Protein AF-D2A1L8-F1 (afdb_monomer)

Mean predicted aligned error: 7.45 Å

pLDDT: mean 76.59, std 12.38, range [34.75, 90.25]

Radius of gyration: 13.98 Å; Cα contacts (8 Å, |Δi|>4): 177; chains: 1; bounding box: 30×19×41 Å

Foldseek 3Di:
DDFDQQDDQPDAAKGKDWDWDWEQDPVGIAIEIEIEIEGDDNVDDRQGDPDDPYPVAWDWDQDPVGIHTYGYDYTDD

Structure (mmCIF, N/CA/C/O backbone):
data_AF-D2A1L8-F1
#
_entry.id   AF-D2A1L8-F1
#
loop_
_atom_site.group_PDB
_atom_site.id
_atom_site.type_symbol
_atom_site.label_atom_id
_atom_site.label_alt_id
_atom_site.label_comp_id
_atom_site.label_asym_id
_atom_site.label_entity_id
_atom_site.label_seq_id
_atom_site.pdbx_PDB_ins_code
_atom_site.Cartn_x
_atom_site.Cartn_y
_atom_site.Cartn_z
_atom_site.occupancy
_atom_site.B_iso_or_equiv
_atom_site.auth_seq_id
_atom_site.auth_comp_id
_atom_site.auth_asym_id
_atom_site.auth_atom_id
_atom_site.pdbx_PDB_model_num
ATOM 1 N N . MET A 1 1 ? -11.518 7.069 -9.487 1.00 38.38 1 MET A N 1
ATOM 2 C CA . MET A 1 1 ? -10.254 7.079 -8.718 1.00 38.38 1 MET A CA 1
ATOM 3 C C . MET A 1 1 ? -9.151 7.481 -9.680 1.00 38.38 1 MET A C 1
ATOM 5 O O . MET A 1 1 ? -9.075 6.883 -10.744 1.00 38.38 1 MET A O 1
ATOM 9 N N . ALA A 1 2 ? -8.396 8.542 -9.389 1.00 34.75 2 ALA A N 1
ATOM 10 C CA . ALA A 1 2 ? -7.335 9.009 -10.278 1.00 34.75 2 ALA A CA 1
ATOM 11 C C . ALA A 1 2 ? -6.156 8.026 -10.225 1.00 34.75 2 ALA A C 1
ATOM 13 O O . ALA A 1 2 ? -5.542 7.843 -9.175 1.00 34.75 2 ALA A O 1
ATOM 14 N N . SER A 1 3 ? -5.877 7.361 -11.342 1.00 46.97 3 SER A N 1
ATOM 15 C CA . SER A 1 3 ? -4.684 6.537 -11.515 1.00 46.97 3 SER A CA 1
ATOM 16 C C . SER A 1 3 ? -3.488 7.473 -11.675 1.00 46.97 3 SER A C 1
ATOM 18 O O . SER A 1 3 ? -3.257 8.008 -12.757 1.00 46.97 3 SER A O 1
ATOM 20 N N . THR A 1 4 ? -2.755 7.738 -10.595 1.00 55.06 4 THR A N 1
ATOM 21 C CA . THR A 1 4 ? -1.517 8.522 -10.680 1.00 55.06 4 THR A CA 1
ATOM 22 C C . THR A 1 4 ? -0.484 7.691 -11.432 1.00 55.06 4 THR A C 1
ATOM 24 O O . THR A 1 4 ? -0.035 6.659 -10.933 1.00 55.06 4 THR A O 1
ATOM 27 N N . ALA A 1 5 ? -0.142 8.110 -12.651 1.00 61.00 5 ALA A N 1
ATOM 28 C CA . ALA A 1 5 ? 0.898 7.465 -13.442 1.00 61.00 5 ALA A CA 1
ATOM 29 C C . ALA A 1 5 ? 2.227 7.524 -12.675 1.00 61.00 5 ALA A C 1
ATOM 31 O O . ALA A 1 5 ? 2.734 8.607 -12.384 1.00 61.00 5 ALA A O 1
ATOM 32 N N . CYS A 1 6 ? 2.764 6.356 -12.323 1.00 66.12 6 CYS A N 1
ATOM 33 C CA . CYS A 1 6 ? 3.985 6.251 -11.529 1.00 66.12 6 CYS A CA 1
ATOM 34 C C . CYS A 1 6 ? 5.257 6.357 -12.387 1.00 66.12 6 CYS A C 1
ATOM 36 O O . CYS A 1 6 ? 6.283 6.841 -11.918 1.00 66.12 6 CYS A O 1
ATOM 38 N N . CYS A 1 7 ? 5.162 5.963 -13.661 1.00 68.56 7 CYS A N 1
ATOM 39 C CA . CYS A 1 7 ? 6.235 6.055 -14.650 1.00 68.56 7 CYS A CA 1
ATOM 40 C C . CYS A 1 7 ? 5.878 7.082 -15.726 1.00 68.56 7 CYS A C 1
ATOM 42 O O . CYS A 1 7 ? 4.794 7.019 -16.314 1.00 68.56 7 CYS A O 1
ATOM 44 N N . LYS A 1 8 ? 6.796 8.016 -16.003 1.00 63.75 8 LYS A N 1
ATOM 45 C CA . LYS A 1 8 ? 6.723 8.902 -17.173 1.00 63.75 8 LYS A CA 1
ATOM 46 C C . LYS A 1 8 ? 7.515 8.292 -18.329 1.00 63.75 8 LYS A C 1
ATOM 48 O O . LYS A 1 8 ? 8.511 7.608 -18.114 1.00 63.75 8 LYS A O 1
ATOM 53 N N . ILE A 1 9 ? 7.074 8.557 -19.559 1.00 58.09 9 ILE A N 1
ATOM 54 C CA . ILE A 1 9 ? 7.778 8.123 -20.774 1.00 58.09 9 ILE A CA 1
ATOM 55 C C . ILE A 1 9 ? 9.205 8.695 -20.751 1.00 58.09 9 ILE A C 1
ATOM 57 O O . ILE A 1 9 ? 9.372 9.902 -20.582 1.00 58.09 9 ILE A O 1
ATOM 61 N N . GLY A 1 10 ? 10.209 7.826 -20.911 1.00 57.66 10 GLY A N 1
ATOM 62 C CA . GLY A 1 10 ? 11.631 8.191 -20.891 1.00 57.66 10 GLY A CA 1
ATOM 63 C C . GLY A 1 10 ? 12.256 8.308 -19.496 1.00 57.66 10 GLY A C 1
ATOM 64 O O . GLY A 1 10 ? 13.326 8.892 -19.369 1.00 57.66 10 GLY A O 1
ATOM 65 N N . SER A 1 11 ? 11.585 7.820 -18.446 1.00 62.25 11 SER A N 1
ATOM 66 C CA . SER A 1 11 ? 12.166 7.697 -17.104 1.00 62.25 11 SER A CA 1
ATOM 67 C C . SER A 1 11 ? 12.566 6.249 -16.831 1.00 62.25 11 SER A C 1
ATOM 69 O O . SER A 1 11 ? 11.703 5.375 -16.771 1.00 62.25 11 SER A O 1
ATOM 71 N N . ASP A 1 12 ? 13.863 6.026 -16.639 1.00 67.81 12 ASP A N 1
ATOM 72 C CA . ASP A 1 12 ? 14.426 4.763 -16.172 1.00 67.81 12 ASP A CA 1
ATOM 73 C C . ASP A 1 12 ? 14.836 4.907 -14.701 1.00 67.81 12 ASP A C 1
ATOM 75 O O . ASP A 1 12 ? 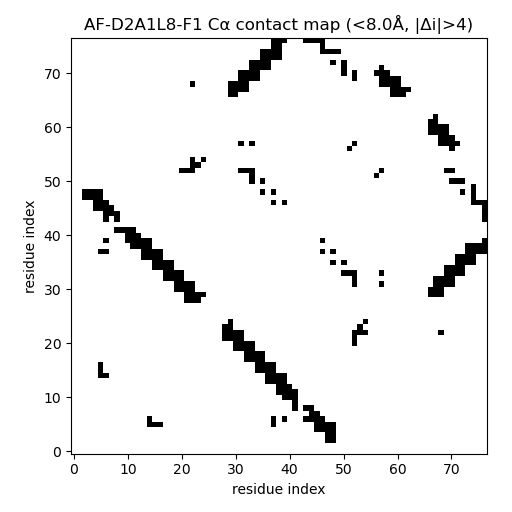15.529 5.857 -14.326 1.00 67.81 12 ASP A O 1
ATOM 79 N N . GLY A 1 13 ? 14.389 3.977 -13.856 1.00 72.25 13 GLY A N 1
ATOM 80 C CA . GLY A 1 13 ? 14.716 3.953 -12.431 1.00 72.25 13 GLY A CA 1
ATOM 81 C C . GLY A 1 13 ? 13.558 3.544 -11.523 1.00 72.25 13 GLY A C 1
ATOM 82 O O . GLY A 1 13 ? 12.469 3.171 -11.961 1.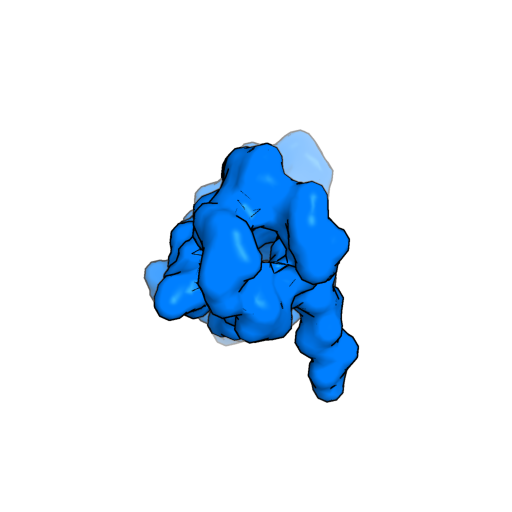00 72.25 13 GLY A O 1
ATOM 83 N N . THR A 1 14 ? 13.801 3.607 -10.214 1.00 74.38 14 THR A N 1
ATOM 84 C CA . THR A 1 14 ? 12.786 3.307 -9.199 1.00 74.38 14 THR A CA 1
ATOM 85 C C . THR A 1 14 ? 12.036 4.579 -8.819 1.00 74.38 14 THR A C 1
ATOM 87 O O . THR A 1 14 ? 12.597 5.496 -8.222 1.00 74.38 14 THR A O 1
ATOM 90 N N . HIS A 1 15 ? 10.743 4.619 -9.116 1.00 77.81 15 HIS A N 1
ATOM 91 C CA . HIS A 1 15 ? 9.847 5.704 -8.741 1.00 77.81 15 HIS A CA 1
ATOM 92 C C . HIS A 1 15 ? 9.040 5.310 -7.512 1.00 77.81 15 HIS A C 1
ATOM 94 O O . HIS A 1 15 ? 8.488 4.216 -7.440 1.00 77.81 15 HIS A O 1
ATOM 100 N N . THR A 1 16 ? 8.962 6.209 -6.534 1.00 80.25 16 THR A N 1
ATOM 101 C CA . THR A 1 16 ? 8.140 5.998 -5.341 1.00 80.25 16 THR A CA 1
ATOM 102 C C . THR A 1 16 ? 7.001 7.003 -5.325 1.00 80.25 16 THR A C 1
ATOM 104 O O . THR A 1 16 ? 7.236 8.208 -5.370 1.00 80.25 16 THR A O 1
ATOM 107 N N . VAL A 1 17 ? 5.769 6.508 -5.244 1.00 79.88 17 VAL A N 1
ATOM 108 C CA . VAL A 1 17 ? 4.559 7.320 -5.097 1.00 79.88 17 VAL A CA 1
ATOM 109 C C . VAL A 1 17 ? 3.913 6.979 -3.766 1.00 79.88 17 VAL A C 1
ATOM 111 O O . VAL A 1 17 ? 3.713 5.809 -3.451 1.00 79.88 17 VAL A O 1
ATOM 114 N N . ILE A 1 18 ? 3.575 7.999 -2.985 1.00 83.62 18 ILE A N 1
ATOM 115 C CA . ILE A 1 18 ? 2.831 7.829 -1.738 1.00 83.62 18 ILE A CA 1
ATOM 116 C C . ILE A 1 18 ? 1.374 8.175 -2.019 1.00 83.62 18 ILE A C 1
ATOM 118 O O . ILE A 1 18 ? 1.066 9.238 -2.557 1.00 83.62 18 ILE A O 1
ATOM 122 N N . LYS A 1 19 ? 0.477 7.260 -1.670 1.00 82.56 19 LYS A N 1
ATOM 123 C CA . LYS A 1 19 ? -0.966 7.406 -1.802 1.00 82.56 19 LYS A CA 1
ATOM 124 C C . LYS A 1 19 ? -1.580 7.368 -0.414 1.00 82.56 19 LYS A C 1
ATOM 126 O O . LYS A 1 19 ? -1.560 6.334 0.246 1.00 82.56 19 LYS A O 1
ATOM 131 N N . GLN A 1 20 ? -2.127 8.496 0.011 1.00 85.88 20 GLN A N 1
ATOM 132 C CA . GLN A 1 20 ? -2.873 8.591 1.259 1.00 85.88 20 GLN A CA 1
ATOM 133 C C . GLN A 1 20 ? -4.339 8.242 0.991 1.00 85.88 20 GLN A C 1
ATOM 135 O O . GLN A 1 20 ? -4.928 8.692 0.005 1.00 85.88 20 GLN A O 1
ATOM 140 N N . CYS A 1 21 ? -4.919 7.395 1.829 1.00 84.50 21 CYS A N 1
ATOM 141 C CA . CYS A 1 21 ? -6.321 7.006 1.762 1.00 84.50 21 CYS A CA 1
ATOM 142 C C . CYS A 1 21 ? -6.834 6.593 3.140 1.00 84.50 21 CYS A C 1
ATOM 144 O O . CYS A 1 21 ? -6.055 6.324 4.044 1.00 84.50 21 CYS A O 1
ATOM 146 N N . ILE A 1 22 ? -8.152 6.540 3.297 1.00 87.38 22 ILE A N 1
ATOM 147 C CA . ILE A 1 22 ? -8.782 6.139 4.554 1.00 87.38 22 ILE A CA 1
ATOM 148 C C . ILE A 1 22 ? -9.055 4.634 4.522 1.00 87.38 22 ILE A C 1
ATOM 150 O O . ILE A 1 22 ? -9.738 4.141 3.620 1.00 87.38 22 ILE A O 1
ATOM 154 N N . LEU A 1 23 ? -8.522 3.908 5.503 1.00 88.06 23 LEU A N 1
ATOM 155 C CA . LEU A 1 23 ? -8.838 2.511 5.761 1.00 88.06 23 LEU A CA 1
ATOM 156 C C . LEU A 1 23 ? -10.063 2.432 6.673 1.00 88.06 23 LEU A C 1
ATOM 158 O O . LEU A 1 23 ? -10.033 2.919 7.799 1.00 88.06 23 LEU A O 1
ATOM 162 N N . LYS A 1 24 ? -11.123 1.780 6.197 1.00 88.25 24 LYS A N 1
ATOM 163 C CA . LYS A 1 24 ? -12.309 1.472 7.002 1.00 88.25 24 LYS A CA 1
ATOM 164 C C . LYS A 1 24 ? -12.190 0.060 7.558 1.00 88.25 24 LYS A C 1
ATOM 166 O O . LYS A 1 24 ? -12.035 -0.881 6.781 1.00 88.25 24 LYS A O 1
ATOM 171 N N . THR A 1 25 ? -12.272 -0.081 8.872 1.00 84.56 25 THR A N 1
ATOM 172 C CA . THR A 1 25 ? -12.349 -1.369 9.571 1.00 84.56 25 THR A CA 1
ATOM 173 C C . THR A 1 25 ? -13.590 -1.396 10.461 1.00 84.56 25 THR A C 1
ATOM 175 O O . THR A 1 25 ? -14.254 -0.373 10.636 1.00 84.56 25 THR A O 1
ATOM 178 N N . ASP A 1 26 ? -13.898 -2.549 11.055 1.00 86.00 26 ASP A N 1
ATOM 179 C CA . ASP A 1 26 ? 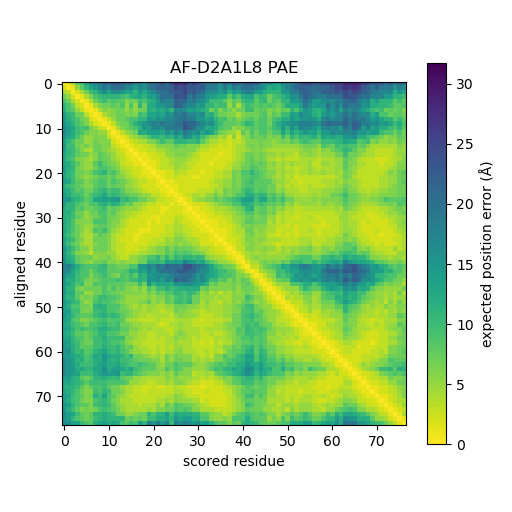-14.968 -2.668 12.054 1.00 86.00 26 ASP A CA 1
ATOM 180 C C . ASP A 1 26 ? -14.752 -1.763 13.285 1.00 86.00 26 ASP A C 1
ATOM 182 O O . ASP A 1 26 ? -15.708 -1.417 13.974 1.00 86.00 26 ASP A O 1
ATOM 186 N N . GLU A 1 27 ? -13.508 -1.344 13.550 1.00 84.12 27 GLU A N 1
ATOM 187 C CA . GLU A 1 27 ? -13.155 -0.436 14.650 1.00 84.12 27 GLU A CA 1
ATOM 188 C C . GLU A 1 27 ? -13.355 1.052 14.294 1.00 84.12 27 GLU A C 1
ATOM 190 O O . GLU A 1 27 ? -13.424 1.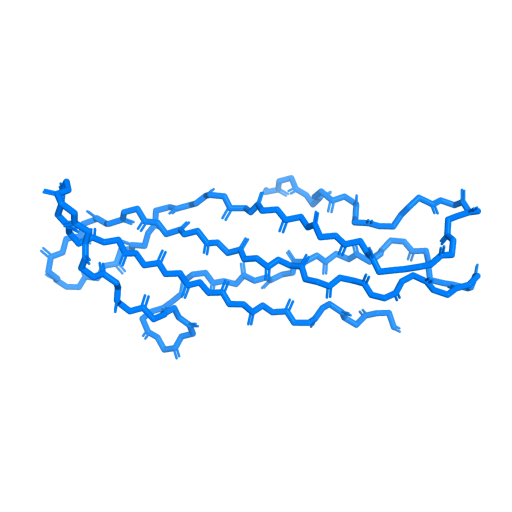886 15.196 1.00 84.12 27 GLU A O 1
ATOM 195 N N . GLY A 1 28 ? -13.434 1.405 13.004 1.00 87.44 28 GLY A N 1
ATOM 196 C CA . GLY A 1 28 ? -13.593 2.789 12.547 1.00 87.44 28 GLY A CA 1
ATOM 197 C C . GLY A 1 28 ? -12.812 3.143 11.278 1.00 87.44 28 GLY A C 1
ATOM 198 O O . GLY A 1 28 ? -12.398 2.283 10.501 1.00 87.44 28 GLY A O 1
ATOM 199 N N . GLU A 1 29 ? -12.633 4.446 11.052 1.00 90.25 29 GLU A N 1
ATOM 200 C CA . GLU A 1 29 ? -11.876 5.005 9.927 1.00 90.25 29 GLU A CA 1
ATOM 201 C C . GLU A 1 29 ? -10.472 5.418 10.383 1.00 90.25 29 GLU A C 1
ATOM 203 O O . GLU A 1 29 ? -10.326 6.162 11.351 1.00 90.25 29 GLU A O 1
ATOM 208 N N . PHE A 1 30 ? -9.441 4.961 9.674 1.00 88.62 30 PHE A N 1
ATOM 209 C CA . PHE A 1 30 ? -8.044 5.239 9.999 1.00 88.62 30 PHE A CA 1
ATOM 210 C C . PHE A 1 30 ? -7.281 5.761 8.785 1.00 88.62 30 PHE A C 1
ATOM 212 O O . PHE A 1 30 ? -7.479 5.292 7.664 1.00 88.62 30 PHE A O 1
ATOM 219 N N . ASP A 1 31 ? -6.348 6.684 9.007 1.00 89.31 31 ASP A N 1
ATOM 220 C CA . ASP A 1 31 ? -5.429 7.132 7.963 1.00 89.31 31 ASP A CA 1
ATOM 221 C C . ASP A 1 31 ? -4.506 6.000 7.519 1.00 89.31 31 ASP A C 1
ATOM 223 O O . ASP A 1 31 ? -3.880 5.327 8.341 1.00 89.31 31 ASP A O 1
ATOM 227 N N . CYS A 1 32 ? -4.411 5.802 6.207 1.00 88.75 32 CYS A N 1
ATOM 228 C CA . CYS A 1 32 ? -3.616 4.757 5.592 1.00 88.75 32 CYS A CA 1
ATOM 229 C C . CYS A 1 32 ? -2.729 5.299 4.465 1.00 88.75 32 CYS A C 1
ATOM 231 O O . CYS A 1 32 ? -3.202 5.863 3.477 1.00 88.75 32 CYS A O 1
ATOM 233 N N . GLU A 1 33 ? -1.421 5.091 4.593 1.00 90.06 33 GLU A N 1
ATOM 234 C CA . GLU A 1 33 ? -0.418 5.554 3.637 1.00 90.06 33 GLU A CA 1
ATOM 235 C C . GLU A 1 33 ? 0.157 4.379 2.845 1.00 90.06 33 GLU A C 1
ATOM 237 O O . GLU A 1 33 ? 0.924 3.561 3.351 1.00 90.06 33 GLU A O 1
ATOM 242 N N . CYS A 1 34 ? -0.197 4.293 1.569 1.00 87.00 34 CYS A N 1
ATOM 243 C CA . CYS A 1 34 ? 0.325 3.286 0.661 1.00 87.00 34 CYS A CA 1
ATOM 244 C C . CYS A 1 34 ? 1.525 3.804 -0.121 1.00 87.00 34 CYS A C 1
ATOM 246 O O . CYS A 1 34 ? 1.440 4.802 -0.831 1.00 87.00 34 CYS A O 1
ATOM 248 N N . ILE A 1 35 ? 2.637 3.086 -0.037 1.00 87.62 35 ILE A N 1
ATOM 249 C CA . ILE A 1 35 ? 3.870 3.384 -0.751 1.00 87.62 35 ILE A CA 1
ATOM 250 C C . ILE A 1 35 ? 3.977 2.454 -1.942 1.00 87.62 35 ILE A C 1
ATOM 252 O O . ILE A 1 35 ? 4.153 1.246 -1.816 1.00 87.62 35 ILE A O 1
ATOM 256 N N . CYS A 1 36 ? 3.891 3.054 -3.110 1.00 82.31 36 CYS A N 1
ATOM 257 C CA . CYS A 1 36 ? 3.978 2.403 -4.393 1.00 82.31 36 CYS A CA 1
ATOM 258 C C . CYS A 1 36 ? 5.398 2.552 -4.922 1.00 82.31 36 CYS A C 1
ATOM 260 O O . CYS A 1 36 ? 5.798 3.654 -5.291 1.00 82.31 36 CYS A O 1
ATOM 262 N N . LYS A 1 37 ? 6.158 1.459 -4.962 1.00 81.94 37 LYS A N 1
ATOM 263 C CA . LYS A 1 37 ? 7.480 1.425 -5.596 1.00 81.94 37 LYS A CA 1
ATOM 264 C C . LYS A 1 37 ? 7.333 0.848 -6.995 1.00 81.94 37 LYS A C 1
ATOM 266 O O . LYS A 1 37 ? 6.996 -0.322 -7.138 1.00 81.94 37 LYS A O 1
ATOM 271 N N . CYS A 1 38 ? 7.550 1.665 -8.011 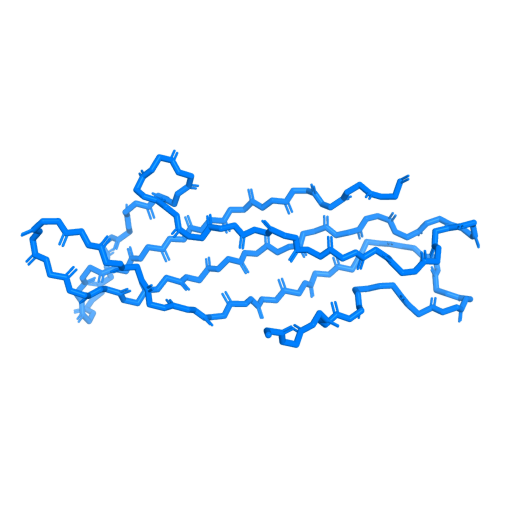1.00 78.12 38 CYS A N 1
ATOM 272 C CA . CYS A 1 38 ? 7.469 1.281 -9.413 1.00 78.12 38 CYS A CA 1
ATOM 273 C C . CYS A 1 38 ? 8.875 1.220 -9.985 1.00 78.12 38 CYS A C 1
ATOM 275 O O . CYS A 1 38 ? 9.640 2.172 -9.851 1.00 78.12 38 CYS A O 1
ATOM 277 N N . GLU A 1 39 ? 9.213 0.114 -10.627 1.00 77.69 39 GLU A N 1
ATOM 278 C CA . GLU A 1 39 ? 10.454 0.001 -11.383 1.00 77.69 39 GLU A CA 1
ATOM 279 C C . GLU A 1 39 ? 10.134 0.320 -12.840 1.00 77.69 39 GLU A C 1
ATOM 281 O O . GLU A 1 39 ? 9.517 -0.474 -13.547 1.00 77.69 39 GLU A O 1
ATOM 286 N N . CYS A 1 40 ? 10.491 1.530 -13.263 1.00 74.69 40 CYS A N 1
ATOM 287 C CA . CYS A 1 40 ? 10.310 1.971 -14.634 1.00 74.69 40 CYS A CA 1
ATOM 288 C C . CYS A 1 40 ? 11.558 1.557 -15.417 1.00 74.69 40 CYS A C 1
ATOM 290 O O . CYS A 1 40 ? 12.655 2.048 -15.159 1.00 74.69 40 CYS A O 1
ATOM 292 N N . THR A 1 41 ? 11.392 0.618 -16.338 1.00 71.94 41 THR A N 1
ATOM 293 C CA . THR A 1 41 ? 12.384 0.273 -17.367 1.00 71.94 41 THR A CA 1
ATOM 294 C C . THR A 1 41 ? 11.789 0.662 -18.716 1.00 71.94 41 THR A C 1
ATOM 296 O O . THR A 1 41 ? 10.575 0.588 -18.839 1.00 71.94 41 THR A O 1
ATOM 299 N N . GLY A 1 42 ? 12.582 1.119 -19.688 1.00 62.03 42 GLY A N 1
ATOM 300 C CA . GLY A 1 42 ? 12.152 1.810 -20.924 1.00 62.03 42 GLY A CA 1
ATOM 301 C C . GLY A 1 42 ? 10.816 1.439 -21.614 1.00 62.03 42 GLY A C 1
ATOM 302 O O . GLY A 1 42 ? 10.183 2.320 -22.203 1.00 62.03 42 GLY A O 1
ATOM 303 N N . ASP A 1 43 ? 10.334 0.195 -21.527 1.00 61.94 43 ASP A N 1
ATOM 304 C CA . ASP A 1 43 ? 9.036 -0.255 -22.068 1.00 61.94 43 ASP A CA 1
ATOM 305 C C . ASP A 1 43 ? 7.827 -0.061 -21.122 1.00 61.94 43 ASP A C 1
ATOM 307 O O . ASP A 1 43 ? 6.670 -0.137 -21.541 1.00 61.94 43 ASP A O 1
ATOM 311 N N . CYS A 1 44 ? 8.072 0.239 -19.849 1.00 64.56 44 CYS A N 1
ATOM 312 C CA . CYS A 1 44 ? 7.086 0.444 -18.793 1.00 64.56 44 CYS A CA 1
ATOM 313 C C . CYS A 1 44 ? 6.324 1.763 -18.988 1.00 64.56 44 CYS A C 1
ATOM 315 O O . CYS A 1 44 ? 6.676 2.824 -18.464 1.00 64.56 44 CYS A O 1
ATOM 317 N N . LYS A 1 45 ? 5.234 1.696 -19.755 1.00 59.66 45 LYS A N 1
ATOM 318 C CA . LYS A 1 45 ? 4.295 2.804 -19.966 1.00 59.66 45 LYS A CA 1
ATOM 319 C C . LYS A 1 45 ? 3.043 2.559 -19.127 1.00 59.66 45 LYS A C 1
ATOM 321 O O . LYS A 1 45 ? 2.421 1.512 -19.243 1.00 59.66 4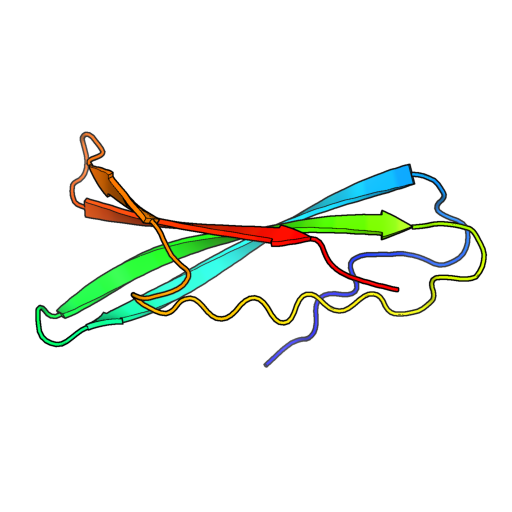5 LYS A O 1
ATOM 326 N N . ASN A 1 46 ? 2.646 3.547 -18.323 1.00 64.19 46 ASN A N 1
ATOM 327 C CA . ASN A 1 46 ? 1.451 3.501 -17.465 1.00 64.19 46 ASN A CA 1
ATOM 328 C C . ASN A 1 46 ? 1.516 2.498 -16.303 1.00 64.19 46 ASN A C 1
ATOM 330 O O . ASN A 1 46 ? 0.536 1.810 -16.027 1.00 64.19 46 ASN A O 1
ATOM 334 N N . CYS A 1 47 ? 2.632 2.450 -15.568 1.00 68.25 47 CYS A N 1
ATOM 335 C CA . CYS A 1 47 ? 2.646 1.734 -14.294 1.00 68.25 47 CYS A CA 1
ATOM 336 C C . CYS A 1 47 ? 1.625 2.374 -13.341 1.00 68.25 47 CYS A C 1
ATOM 338 O O . CYS A 1 47 ? 1.793 3.520 -12.903 1.00 68.25 47 CYS A O 1
ATOM 340 N N . THR A 1 48 ? 0.543 1.653 -13.064 1.00 67.81 48 THR A N 1
ATOM 341 C CA . THR A 1 48 ? -0.505 2.080 -12.140 1.00 67.81 48 THR A CA 1
ATOM 342 C C . THR A 1 48 ? -0.341 1.359 -10.820 1.00 67.81 48 THR A C 1
ATOM 344 O O . THR 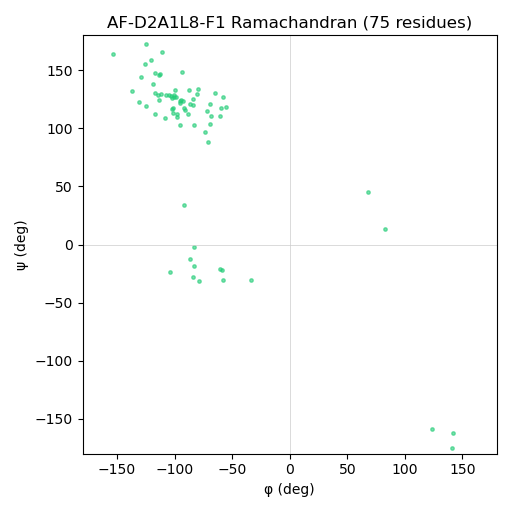A 1 48 ? -0.329 0.129 -10.768 1.00 67.81 48 THR A O 1
ATOM 347 N N . CYS A 1 49 ? -0.271 2.125 -9.737 1.00 73.44 49 CYS A N 1
ATOM 348 C CA . CYS A 1 49 ? -0.320 1.547 -8.410 1.00 73.44 49 CYS A CA 1
ATOM 349 C C . CYS A 1 49 ? -1.766 1.297 -7.975 1.00 73.44 49 CYS A C 1
ATOM 351 O O . CYS A 1 49 ? -2.460 2.224 -7.544 1.00 73.44 49 CYS A O 1
ATOM 353 N N . ASP A 1 50 ? -2.197 0.037 -8.032 1.00 73.31 50 ASP A N 1
ATOM 354 C CA . ASP A 1 50 ? -3.489 -0.401 -7.486 1.00 73.31 50 ASP A CA 1
ATOM 355 C C . ASP A 1 50 ? -3.369 -0.878 -6.028 1.00 73.31 50 ASP A C 1
ATOM 357 O O . ASP A 1 50 ? -4.066 -1.792 -5.600 1.00 73.31 50 ASP A O 1
ATOM 361 N N . CYS A 1 51 ? -2.473 -0.274 -5.231 1.00 76.31 51 CYS A N 1
ATOM 362 C CA . CYS A 1 51 ? -2.471 -0.533 -3.792 1.00 76.31 51 CYS A CA 1
ATOM 363 C C . CYS A 1 51 ? -3.867 -0.230 -3.234 1.00 76.31 51 CYS A C 1
ATOM 365 O O . CYS A 1 51 ? -4.332 0.920 -3.264 1.00 76.31 51 CYS A O 1
ATOM 367 N N . LYS A 1 52 ? -4.502 -1.259 -2.678 1.00 77.00 52 LYS A N 1
ATOM 368 C CA . LYS A 1 52 ? -5.683 -1.122 -1.836 1.00 77.00 52 LYS A CA 1
ATOM 369 C C . LYS A 1 52 ? -5.209 -1.103 -0.391 1.00 77.00 52 LYS A C 1
ATOM 371 O O . LYS A 1 52 ? -4.566 -2.056 0.044 1.00 77.00 52 LYS A O 1
ATOM 376 N N . CYS A 1 53 ? -5.525 -0.036 0.341 1.00 82.00 53 CYS A N 1
ATOM 377 C CA . CYS A 1 53 ? -5.467 -0.077 1.798 1.00 82.00 53 CYS A CA 1
ATOM 378 C C . CYS A 1 53 ? -6.591 -0.992 2.266 1.00 82.00 53 CYS A C 1
ATOM 380 O O . CYS A 1 53 ? -7.759 -0.617 2.230 1.00 82.00 53 CYS A O 1
ATOM 382 N N . THR A 1 54 ? -6.221 -2.205 2.657 1.00 84.88 54 THR A N 1
ATOM 383 C CA . THR A 1 54 ? -7.093 -3.171 3.327 1.00 84.88 54 THR A CA 1
ATOM 384 C C . THR A 1 54 ? -6.405 -3.587 4.622 1.00 84.88 54 THR A C 1
ATOM 386 O O . THR A 1 54 ? -5.177 -3.495 4.687 1.00 84.88 54 THR A O 1
ATOM 389 N N . PRO A 1 55 ? -7.131 -4.050 5.651 1.00 82.88 55 PRO A N 1
ATOM 390 C CA . PRO A 1 55 ? -6.489 -4.520 6.879 1.00 82.88 55 PRO A CA 1
ATOM 391 C C . PRO A 1 55 ? -5.541 -5.709 6.634 1.00 82.88 55 PRO A C 1
ATOM 393 O O . PRO A 1 55 ? -4.638 -5.945 7.427 1.00 82.88 55 PRO A O 1
ATOM 396 N N . GLU A 1 56 ? -5.711 -6.430 5.523 1.00 82.81 56 GLU A N 1
ATOM 397 C CA . GLU A 1 56 ? -4.851 -7.549 5.121 1.00 82.81 56 GLU A CA 1
ATOM 398 C C . GLU A 1 56 ? -3.523 -7.090 4.495 1.00 82.81 56 GLU A C 1
ATOM 400 O O . GLU A 1 56 ? -2.504 -7.767 4.621 1.00 82.81 56 GLU A O 1
ATOM 405 N N . THR A 1 57 ? -3.519 -5.942 3.810 1.00 82.50 57 THR A N 1
ATOM 406 C CA . THR A 1 57 ? -2.353 -5.416 3.074 1.00 82.50 57 THR A CA 1
ATOM 407 C C . THR A 1 57 ? -1.652 -4.268 3.789 1.00 82.50 57 THR A C 1
ATOM 409 O O . THR A 1 57 ? -0.479 -3.996 3.524 1.00 82.50 57 THR A O 1
ATOM 412 N N . ALA A 1 58 ? -2.361 -3.562 4.666 1.00 85.62 58 ALA A N 1
ATOM 413 C CA . ALA A 1 58 ? -1.851 -2.418 5.392 1.00 85.62 58 ALA A CA 1
ATOM 414 C C . ALA A 1 58 ? -1.424 -2.828 6.804 1.00 85.62 58 ALA A C 1
ATOM 416 O O . ALA A 1 58 ? -2.192 -3.391 7.577 1.00 85.62 58 ALA A O 1
ATOM 417 N N . GLN A 1 59 ? -0.188 -2.503 7.161 1.00 88.81 59 GLN A N 1
ATOM 418 C CA . GLN A 1 59 ? 0.343 -2.707 8.498 1.00 88.81 59 GLN A CA 1
ATOM 419 C C . GLN A 1 59 ? -0.117 -1.590 9.427 1.00 88.81 59 GLN A C 1
ATOM 421 O O . GLN A 1 59 ? 0.046 -0.409 9.119 1.00 88.81 59 GLN A O 1
ATOM 426 N N . LYS A 1 60 ? -0.654 -1.971 10.587 1.00 89.00 60 LYS A N 1
ATOM 427 C CA . LYS A 1 60 ? -0.990 -1.051 11.675 1.00 89.00 60 LYS A CA 1
ATOM 428 C C . LYS A 1 60 ? 0.301 -0.506 12.291 1.00 89.00 60 LYS A C 1
ATOM 430 O O . LYS A 1 60 ? 1.127 -1.266 12.788 1.00 89.00 60 LYS A O 1
ATOM 435 N N . ILE A 1 61 ? 0.465 0.808 12.267 1.00 88.31 61 ILE A N 1
ATOM 436 C CA . ILE A 1 61 ? 1.577 1.550 12.856 1.00 88.31 61 ILE A CA 1
ATOM 437 C C . ILE A 1 61 ? 1.033 2.415 13.987 1.00 88.31 61 ILE A C 1
ATOM 439 O O . ILE A 1 61 ? 0.092 3.187 13.810 1.00 88.31 61 ILE A O 1
ATOM 443 N N . GLN A 1 62 ? 1.649 2.318 15.158 1.00 85.94 62 GLN A N 1
ATOM 444 C CA . GLN A 1 62 ? 1.348 3.213 16.265 1.00 85.94 62 GLN A CA 1
ATOM 445 C C . GLN A 1 62 ? 2.294 4.415 16.202 1.00 85.94 62 GLN A C 1
ATOM 447 O O . GLN A 1 62 ? 3.511 4.267 16.272 1.00 85.94 62 GLN A O 1
ATOM 452 N N . THR A 1 63 ? 1.727 5.601 16.014 1.00 81.75 63 THR A N 1
ATOM 453 C CA . THR A 1 63 ? 2.438 6.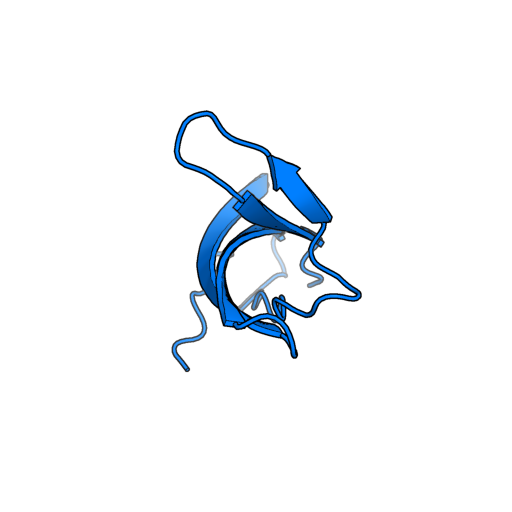885 15.971 1.00 81.75 63 THR A CA 1
ATOM 454 C C . THR A 1 63 ? 2.083 7.716 17.203 1.00 81.75 63 THR A C 1
ATOM 456 O O . THR A 1 63 ? 1.120 7.402 17.903 1.00 81.75 63 THR A O 1
ATOM 459 N N . ALA A 1 64 ? 2.847 8.774 17.486 1.00 85.56 64 ALA A N 1
ATOM 460 C CA . ALA A 1 64 ? 2.564 9.673 18.610 1.00 85.56 64 ALA A CA 1
ATOM 461 C C . ALA A 1 64 ? 1.160 10.313 18.520 1.00 85.56 64 ALA A C 1
ATOM 463 O O . ALA A 1 64 ? 0.526 10.535 19.546 1.00 85.56 64 ALA A O 1
ATOM 464 N N . ASP A 1 65 ? 0.660 10.529 17.300 1.00 82.50 65 ASP A N 1
ATOM 465 C CA . ASP A 1 65 ? -0.672 11.073 17.005 1.00 82.50 65 ASP A CA 1
ATOM 466 C C . ASP A 1 65 ? -1.801 10.022 17.020 1.00 82.50 65 ASP A C 1
ATOM 468 O O . ASP A 1 65 ? -2.964 10.361 16.813 1.00 82.50 65 ASP A O 1
ATOM 472 N N . GLY A 1 66 ? -1.487 8.740 17.245 1.00 84.50 66 GLY A N 1
ATOM 473 C CA . GLY A 1 66 ? -2.455 7.640 17.249 1.00 84.50 66 GLY A CA 1
ATOM 474 C C . GLY A 1 66 ? -2.118 6.517 16.267 1.00 84.50 66 GLY A C 1
ATOM 475 O O . GLY A 1 66 ? -0.969 6.321 15.864 1.00 84.50 66 GLY A O 1
ATOM 476 N N . VAL A 1 67 ? -3.126 5.729 15.898 1.00 86.44 67 VAL A N 1
ATOM 477 C CA . VAL A 1 67 ? -2.974 4.592 14.980 1.00 86.44 67 VAL A CA 1
ATOM 478 C C . VAL A 1 67 ? -3.049 5.074 13.533 1.00 86.44 67 VAL A C 1
ATOM 480 O O . VAL A 1 67 ? -4.045 5.666 13.129 1.00 86.44 67 VAL A O 1
ATOM 483 N N . LYS A 1 68 ? -2.031 4.745 12.740 1.00 86.81 68 LYS A N 1
ATOM 484 C CA . LYS A 1 68 ? -2.027 4.885 11.281 1.00 86.81 68 LYS A CA 1
ATOM 485 C C . LYS A 1 68 ? -1.808 3.529 10.638 1.00 86.81 68 LYS A C 1
ATOM 487 O O . LYS A 1 68 ? -1.269 2.624 11.259 1.00 86.81 68 LYS A O 1
ATOM 492 N N . TYR A 1 69 ? -2.192 3.381 9.386 1.00 89.19 69 TYR A N 1
ATOM 493 C CA . TYR A 1 69 ? -1.908 2.190 8.604 1.00 89.19 69 TYR A CA 1
ATOM 494 C C . TYR A 1 69 ? -0.929 2.533 7.488 1.00 89.19 69 TYR A C 1
ATOM 496 O O . TYR A 1 69 ? -0.922 3.643 6.963 1.00 89.19 69 TYR A O 1
ATOM 504 N N . ARG A 1 70 ? -0.066 1.592 7.119 1.00 89.81 70 ARG A N 1
ATOM 505 C CA . ARG A 1 70 ? 0.869 1.775 6.011 1.00 89.81 70 ARG A CA 1
ATOM 506 C C . ARG A 1 70 ? 0.926 0.524 5.170 1.00 89.81 70 ARG A C 1
ATOM 508 O O . ARG A 1 70 ? 1.099 -0.567 5.700 1.00 89.81 70 ARG A O 1
ATOM 515 N N . CYS A 1 71 ? 0.817 0.677 3.864 1.00 87.19 71 CYS A N 1
ATOM 516 C CA . CYS A 1 71 ? 0.968 -0.428 2.932 1.00 87.19 71 CYS A CA 1
ATOM 517 C C . CYS A 1 71 ? 2.181 -0.171 2.030 1.00 87.19 71 CYS A C 1
ATOM 519 O O . CYS A 1 71 ? 2.502 0.979 1.741 1.00 87.19 71 CYS A O 1
ATOM 521 N N . GLU A 1 72 ? 2.888 -1.212 1.601 1.00 86.31 72 GLU A N 1
ATOM 522 C CA . GLU A 1 72 ? 3.946 -1.089 0.594 1.00 86.31 72 GLU A CA 1
ATOM 523 C C . GLU A 1 72 ? 3.639 -2.055 -0.547 1.00 86.31 72 GLU A C 1
ATOM 525 O O . GLU A 1 72 ? 3.570 -3.264 -0.331 1.00 86.31 72 GLU A O 1
ATOM 530 N N . CYS A 1 73 ? 3.459 -1.533 -1.762 1.00 77.25 73 CYS A N 1
ATOM 531 C CA . CYS A 1 73 ? 3.291 -2.365 -2.948 1.00 77.25 73 CYS A CA 1
ATOM 532 C C . CYS A 1 73 ? 4.406 -2.094 -3.949 1.00 77.25 73 CYS A C 1
ATOM 534 O O . CYS A 1 73 ? 4.760 -0.949 -4.242 1.00 77.25 73 CYS A O 1
ATOM 536 N N . LYS A 1 74 ? 4.906 -3.177 -4.539 1.00 73.81 74 LYS A N 1
ATOM 537 C CA . LYS A 1 74 ? 5.709 -3.111 -5.755 1.00 73.81 74 LYS A CA 1
ATOM 538 C C . LYS A 1 74 ? 4.762 -3.067 -6.943 1.00 73.81 74 LYS A C 1
ATOM 540 O O . LYS A 1 74 ? 3.947 -3.973 -7.119 1.00 73.81 74 LYS A O 1
ATOM 545 N N . CYS A 1 75 ? 4.839 -2.004 -7.726 1.00 68.56 75 CYS A N 1
ATOM 546 C CA . CYS A 1 75 ? 4.065 -1.886 -8.949 1.00 68.56 75 CYS A CA 1
ATOM 547 C C . CYS A 1 75 ? 4.765 -2.690 -10.037 1.00 68.56 75 CYS A C 1
ATOM 549 O O . CYS A 1 75 ? 5.982 -2.597 -10.191 1.00 68.56 75 CYS A O 1
ATOM 551 N N . LYS A 1 76 ? 3.989 -3.486 -10.769 1.00 60.28 76 LYS A N 1
ATOM 552 C CA . LYS A 1 76 ? 4.479 -4.229 -11.924 1.00 60.28 76 LYS A CA 1
ATOM 553 C C . LYS A 1 76 ? 4.055 -3.495 -13.189 1.00 60.28 76 LYS A C 1
ATOM 555 O O . LYS A 1 76 ? 2.862 -3.305 -13.418 1.00 60.28 76 LYS A O 1
ATOM 560 N N . CYS A 1 77 ? 5.051 -3.057 -13.946 1.00 60.47 77 CYS A N 1
ATOM 561 C CA . CYS A 1 77 ? 5.016 -3.171 -15.394 1.00 60.47 77 CYS A CA 1
ATOM 562 C C . CYS A 1 77 ? 5.506 -4.586 -15.751 1.00 60.47 77 CYS A C 1
ATOM 564 O O . CYS A 1 77 ? 5.020 -5.111 -16.763 1.00 60.47 77 CYS A O 1
#

Sequence (77 aa):
MASTACCKIGSDGTHTVIKQCILKTDEGEFDCECICKCECTGDCKNCTCDCKCTPETAQKIQTADGVKYRCECKCKC

Organism: Tribolium castaneum (NCBI:txid7070)

Secondary structure (DSSP, 8-state):
----BSS-TT--EEEEEEEEEEEEETTEEEEEEEEEEEEE-TT----B------TTTSEEEEETTEEEEEEEEEEP-

Nearest PDB structures (foldseek):
  6ebg-assembly2_C  TM=4.843E-01  e=2.513E+00  Chromobacterium violaceum
  1usp-assembly1_A  TM=5.394E-01  e=4.648E+00  Deinococcus radiodurans R1 = ATCC 13939 = DSM 20539
  6ecy-assembly1_B  TM=4.995E-01  e=3.865E+00  Chromobacterium violaceum ATCC 12472
  4xx2-assembly1_A  TM=4.980E-01  e=4.943E+00  Xylella fastidiosa 9a5c

Solvent-accessible surface area (backbone atoms only — not comparable to full-atom values): 4633 Å² total; per-residue (Å²): 132,88,76,63,64,59,31,56,90,90,46,71,48,80,34,77,46,80,45,78,48,76,30,76,55,100,91,44,79,34,54,22,42,32,37,30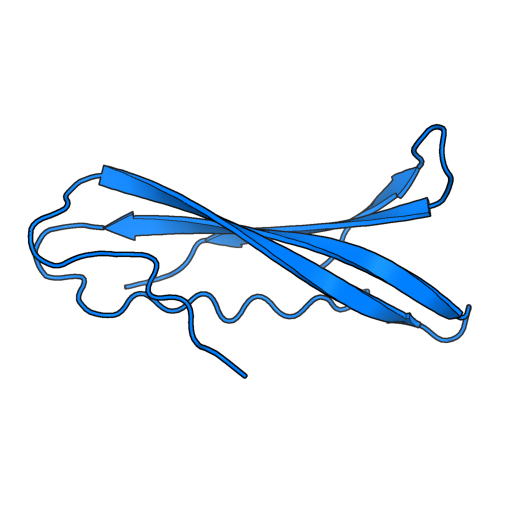,40,29,63,20,47,90,84,36,72,64,29,52,65,81,77,64,72,38,84,91,59,24,46,82,38,85,50,98,93,40,73,36,30,38,27,77,40,77,35,74,104